Protein AF-B9EYK9-F1 (afdb_monomer)

InterPro domains:
  IPR001394 Peptidase C19, ubiquitin carboxyl-terminal hydrolase [PF00443] (5-46)
  IPR001394 Peptidase C19, ubiquitin carboxyl-terminal hydrolase [PF00443] (61-94)
  IPR028889 Ubiquitin specific protease UPS, catalytic domain [PS50235] (1-97)
  IPR038765 Papain-like cysteine peptidase superfamily [SSF54001] (1-96)
  IPR050185 Ubiquitin carboxyl-terminal hydrolase [PTHR21646] (1-46)

Nearest PDB structures (foldseek):
  2y6e-assembly1_A  TM=8.101E-01  e=1.607E-07  Homo sapiens
  2y6e-assembly1_B  TM=8.034E-01  e=3.439E-07  Homo sapiens
  2y6e-assembly1_E  TM=7.893E-01  e=4.016E-06  Homo sapiens
  6crn-assembly1_C  TM=7.436E-01  e=3.936E-05  Homo sapiens
  8xpn-assembly1_A  TM=7.485E-01  e=3.856E-04  Homo sapiens

Radius of gyration: 19.3 Å; Cα contacts (8 Å, |Δi|>4): 136; chains: 1; bounding box: 42×35×52 Å

Organism: Oryza sativa subsp. japonica (NCBI:txid39947)

Mean predicted aligned error: 11.88 Å

Secondary structure (DSSP, 8-state):
-EEETTTTEEE--------SS--SEEEEE---EEEETTEEEEP----TT-----SS-EEEEETTEEEEEEEETTEEEEE-GGGT--TT--EEEEE--

Sequence (97 aa):
MWYCPCCKKHQQAMKKLDLWRLPEVLVIHLKRFSYTQFTRNKLETIFFNVLITSKAGWFLQHEEGKGWYKFDDECVRPITEDSIKTPAAYVLFYTRE

pLDDT: mean 70.8, std 16.06, range [39.19, 95.62]

Structure (mmCIF, N/CA/C/O backbone):
data_AF-B9EYK9-F1
#
_entry.id   AF-B9EYK9-F1
#
loop_
_atom_site.group_PDB
_atom_site.id
_atom_site.type_symbol
_atom_site.label_atom_id
_atom_site.label_alt_id
_atom_site.label_comp_id
_atom_site.label_asym_id
_atom_site.label_entity_id
_atom_site.label_seq_id
_atom_site.pdbx_PDB_ins_code
_atom_site.Cartn_x
_atom_site.Cartn_y
_atom_site.Cartn_z
_atom_site.occupancy
_atom_site.B_iso_or_equiv
_atom_site.auth_seq_id
_atom_site.auth_comp_id
_atom_site.auth_asym_id
_atom_site.auth_atom_id
_atom_site.pdbx_PDB_model_num
ATOM 1 N N . MET A 1 1 ? 18.364 -6.180 -19.440 1.00 75.12 1 MET A N 1
ATOM 2 C CA . MET A 1 1 ? 19.003 -5.079 -20.196 1.00 75.12 1 MET A CA 1
ATOM 3 C C . MET A 1 1 ? 17.925 -4.354 -20.981 1.00 75.12 1 MET A C 1
ATOM 5 O O . MET A 1 1 ? 17.036 -5.025 -21.485 1.00 75.12 1 MET A O 1
ATOM 9 N N . TRP A 1 2 ? 17.971 -3.025 -21.049 1.00 91.06 2 TRP A N 1
ATOM 10 C CA . TRP A 1 2 ? 17.035 -2.221 -21.842 1.00 91.06 2 TRP A CA 1
ATOM 11 C C . TRP A 1 2 ? 17.620 -1.979 -23.235 1.00 91.06 2 TRP A C 1
ATOM 13 O O . TRP A 1 2 ? 18.834 -1.823 -23.374 1.00 91.06 2 TRP A O 1
ATOM 23 N N . TYR A 1 3 ? 16.783 -1.980 -24.270 1.00 94.06 3 TYR A N 1
ATOM 24 C CA . TYR A 1 3 ? 17.235 -1.726 -25.634 1.00 94.06 3 TYR A CA 1
ATOM 25 C C . TYR A 1 3 ? 17.212 -0.226 -25.922 1.00 94.06 3 TYR A C 1
ATOM 27 O O . TYR A 1 3 ? 16.147 0.389 -25.955 1.00 94.06 3 TYR A O 1
ATOM 35 N N . CYS A 1 4 ? 18.393 0.362 -26.126 1.00 94.00 4 CYS A N 1
ATOM 36 C CA . CYS A 1 4 ? 18.504 1.794 -26.365 1.00 94.00 4 CYS A CA 1
ATOM 37 C C . CYS A 1 4 ? 18.148 2.134 -27.822 1.00 94.00 4 CYS A C 1
ATOM 39 O O . CYS A 1 4 ? 18.854 1.681 -28.731 1.00 94.00 4 CYS A O 1
ATOM 41 N N . PRO A 1 5 ? 17.120 2.970 -28.080 1.00 94.50 5 PRO A N 1
ATOM 42 C CA . PRO A 1 5 ? 16.712 3.322 -29.436 1.00 94.50 5 PRO A CA 1
ATOM 43 C C . PRO A 1 5 ? 17.766 4.161 -30.170 1.00 94.50 5 PRO A C 1
ATOM 45 O O . PRO A 1 5 ? 17.807 4.103 -31.400 1.00 94.50 5 PRO A O 1
ATOM 48 N N . CYS A 1 6 ? 18.635 4.878 -29.445 1.00 94.94 6 CYS A N 1
ATOM 49 C CA . CYS A 1 6 ? 19.735 5.663 -30.014 1.00 94.94 6 CYS A CA 1
ATOM 50 C C . CYS A 1 6 ? 20.955 4.791 -30.343 1.00 94.94 6 CYS A C 1
ATOM 52 O O . CYS A 1 6 ? 21.504 4.883 -31.433 1.00 94.94 6 CYS A O 1
ATOM 54 N N . CYS A 1 7 ? 21.369 3.910 -29.425 1.00 93.56 7 CYS A N 1
ATOM 55 C CA . CYS A 1 7 ? 22.588 3.108 -29.593 1.00 93.56 7 CYS A CA 1
ATOM 56 C C . CYS A 1 7 ? 22.371 1.790 -30.356 1.00 93.56 7 CYS A C 1
ATOM 58 O O . CYS A 1 7 ? 23.347 1.105 -30.650 1.00 93.56 7 CYS A O 1
ATOM 60 N N . LYS A 1 8 ? 21.112 1.397 -30.603 1.00 94.75 8 LYS A N 1
ATOM 61 C CA . LYS A 1 8 ? 20.707 0.135 -31.254 1.00 94.75 8 LYS A CA 1
ATOM 62 C C . LYS A 1 8 ? 21.280 -1.132 -30.602 1.00 94.75 8 LYS A C 1
ATOM 64 O O . LYS A 1 8 ? 21.468 -2.155 -31.257 1.00 94.75 8 LYS A O 1
ATOM 69 N N . LYS A 1 9 ? 21.530 -1.082 -29.292 1.00 94.81 9 LYS A N 1
ATOM 70 C CA . LYS A 1 9 ? 22.091 -2.190 -28.508 1.00 94.81 9 LYS A CA 1
ATOM 71 C C . LYS A 1 9 ? 21.504 -2.245 -27.102 1.00 94.81 9 LYS A C 1
ATOM 73 O O . LYS A 1 9 ? 21.003 -1.248 -26.578 1.00 94.81 9 LYS A O 1
ATOM 78 N N . HIS A 1 10 ? 21.598 -3.420 -26.488 1.00 95.62 10 HIS A N 1
ATOM 79 C CA . HIS A 1 10 ? 21.221 -3.636 -25.096 1.00 95.62 10 HIS A CA 1
ATOM 80 C C . HIS A 1 10 ? 22.194 -2.917 -24.163 1.00 95.62 10 HIS A C 1
ATOM 82 O O . HIS A 1 10 ? 23.406 -3.069 -24.295 1.00 95.62 10 HIS A O 1
ATOM 88 N N . GLN A 1 11 ? 21.662 -2.119 -23.243 1.00 93.62 11 GLN A N 1
ATOM 89 C CA . GLN A 1 11 ? 22.419 -1.341 -22.267 1.00 93.62 11 GLN A CA 1
ATOM 90 C C . GLN A 1 11 ? 21.799 -1.492 -20.870 1.00 93.62 11 GLN A C 1
ATOM 92 O O . GLN A 1 11 ? 20.647 -1.919 -20.708 1.00 93.62 11 GLN A O 1
ATOM 97 N N . GLN A 1 12 ? 22.577 -1.163 -19.842 1.00 92.31 12 GLN A N 1
ATOM 98 C CA . GLN A 1 12 ? 22.034 -0.943 -18.505 1.00 92.31 12 GLN A CA 1
ATOM 99 C C . GLN A 1 12 ? 21.281 0.390 -18.492 1.00 92.31 12 GLN A C 1
ATOM 101 O O . GLN A 1 12 ? 21.719 1.363 -19.098 1.00 92.31 12 GLN A O 1
ATOM 106 N N . ALA A 1 13 ? 20.131 0.418 -17.828 1.00 90.69 13 ALA A N 1
ATOM 107 C CA . ALA A 1 13 ? 19.306 1.609 -17.707 1.00 90.69 13 ALA A CA 1
ATOM 108 C C . ALA A 1 13 ? 18.826 1.748 -16.266 1.00 90.69 13 ALA A C 1
ATOM 110 O O . ALA A 1 13 ? 18.567 0.749 -15.588 1.00 90.69 13 ALA A O 1
ATOM 111 N N . MET A 1 14 ? 18.682 2.992 -15.821 1.00 89.44 14 MET A N 1
ATOM 112 C CA . MET A 1 14 ? 18.006 3.306 -14.572 1.00 89.44 14 MET A CA 1
ATOM 113 C C . MET A 1 14 ? 16.497 3.314 -14.823 1.00 89.44 14 MET A C 1
ATOM 115 O O . MET A 1 14 ? 16.022 3.967 -15.751 1.00 89.44 14 MET A O 1
ATOM 119 N N . LYS A 1 15 ? 15.736 2.585 -14.003 1.00 87.88 15 LYS A N 1
ATOM 120 C CA . LYS A 1 15 ? 14.272 2.621 -14.026 1.00 87.88 15 LYS A CA 1
ATOM 121 C C . LYS A 1 15 ? 13.791 3.448 -12.842 1.00 87.88 15 LYS A C 1
ATOM 123 O O . LYS A 1 15 ? 13.982 3.041 -11.701 1.00 87.88 15 LYS A O 1
ATOM 128 N N . LYS A 1 16 ? 13.150 4.577 -13.124 1.00 89.62 16 LYS A N 1
ATOM 129 C CA . LYS A 1 16 ? 12.433 5.382 -12.135 1.00 89.62 16 LYS A CA 1
ATOM 130 C C . LYS A 1 16 ? 10.938 5.110 -12.277 1.00 89.62 16 LYS A C 1
ATOM 132 O O . LYS A 1 16 ? 10.445 4.973 -13.395 1.00 89.62 16 LYS A O 1
ATOM 137 N N . LEU A 1 17 ? 10.242 4.978 -11.157 1.00 88.44 17 LEU A N 1
ATOM 138 C CA . LEU A 1 17 ? 8.788 4.899 -11.115 1.00 88.44 17 LEU A CA 1
ATOM 139 C C . LEU A 1 17 ? 8.307 6.042 -10.233 1.00 88.44 17 LEU A C 1
ATOM 141 O O . LEU A 1 17 ? 8.718 6.133 -9.081 1.00 88.44 17 LEU A O 1
ATOM 145 N N . ASP A 1 18 ? 7.468 6.899 -10.798 1.00 88.06 18 ASP A N 1
ATOM 146 C CA . ASP A 1 18 ? 6.891 8.059 -10.131 1.00 88.06 18 ASP A CA 1
ATOM 147 C C . ASP A 1 18 ? 5.363 7.928 -10.127 1.00 88.06 18 ASP A C 1
ATOM 149 O O . ASP A 1 18 ? 4.773 7.332 -11.033 1.00 88.06 18 ASP A O 1
ATOM 153 N N . LEU A 1 19 ? 4.715 8.497 -9.111 1.00 87.12 19 LEU A N 1
ATOM 154 C CA . LEU A 1 19 ? 3.260 8.615 -9.057 1.00 87.12 19 LEU A CA 1
ATOM 155 C C . LEU A 1 19 ? 2.851 9.954 -9.675 1.00 87.12 19 LEU A C 1
ATOM 157 O O . LEU A 1 19 ? 3.200 11.007 -9.153 1.00 87.12 19 LEU A O 1
ATOM 161 N N . TRP A 1 20 ? 2.104 9.920 -10.780 1.00 87.75 20 TRP A N 1
ATOM 162 C CA . TRP A 1 20 ? 1.617 11.141 -11.437 1.00 87.75 20 TRP A CA 1
ATOM 163 C C . TRP A 1 20 ? 0.403 11.751 -10.723 1.00 87.75 20 TRP A C 1
ATOM 165 O O . TRP A 1 20 ? 0.262 12.966 -10.635 1.00 87.75 20 TRP A O 1
ATOM 175 N N . ARG A 1 21 ? -0.491 10.896 -10.218 1.00 88.12 21 ARG A N 1
ATOM 176 C CA . ARG A 1 21 ? -1.667 11.255 -9.415 1.00 88.12 21 ARG A CA 1
ATOM 177 C C . ARG A 1 21 ? -1.915 10.153 -8.395 1.00 88.12 21 ARG A C 1
ATOM 179 O O . ARG A 1 21 ? -1.715 8.981 -8.716 1.00 88.12 21 ARG A O 1
ATOM 186 N N . LEU A 1 22 ? -2.361 10.527 -7.200 1.00 86.50 22 LEU A N 1
ATOM 187 C CA . LEU A 1 22 ? -2.721 9.569 -6.160 1.00 86.50 22 LEU A CA 1
ATOM 188 C C . LEU A 1 22 ? -4.192 9.147 -6.323 1.00 86.50 22 LEU A C 1
ATOM 190 O O . LEU A 1 22 ? -5.037 10.030 -6.493 1.00 86.50 22 LEU A O 1
ATOM 194 N N . PRO A 1 23 ? -4.512 7.841 -6.301 1.00 88.50 23 PRO A N 1
ATOM 195 C CA . PRO A 1 23 ? -5.900 7.391 -6.258 1.00 88.50 23 PRO A CA 1
ATOM 196 C C . PRO A 1 23 ? -6.563 7.791 -4.931 1.00 88.50 23 PRO A C 1
ATOM 198 O O . PRO A 1 23 ? -5.882 8.067 -3.946 1.00 88.50 23 PRO A O 1
ATOM 201 N N . GLU A 1 24 ? -7.896 7.803 -4.911 1.00 84.88 24 GLU A N 1
ATOM 202 C CA . GLU A 1 24 ? -8.689 8.049 -3.697 1.00 84.88 24 GLU A CA 1
ATOM 203 C C . GLU A 1 24 ? -8.438 6.982 -2.626 1.00 84.88 24 GLU A C 1
ATOM 205 O O . GLU A 1 24 ? -8.263 7.312 -1.457 1.00 84.88 24 GLU A O 1
ATOM 210 N N . VAL A 1 25 ? -8.310 5.723 -3.056 1.00 82.88 25 VAL A N 1
ATOM 211 C CA . VAL A 1 25 ? -7.846 4.605 -2.234 1.00 82.88 25 VAL A CA 1
ATOM 212 C C . VAL A 1 25 ? -6.522 4.097 -2.797 1.00 82.88 25 VAL A C 1
ATOM 214 O O . VAL A 1 25 ? -6.457 3.574 -3.912 1.00 82.88 25 VAL A O 1
ATOM 217 N N . LEU A 1 26 ? -5.447 4.251 -2.030 1.00 82.69 26 LEU A N 1
ATOM 218 C CA . LEU A 1 26 ? -4.113 3.763 -2.350 1.00 82.69 26 LEU A CA 1
ATOM 219 C C . LEU A 1 26 ? -3.849 2.441 -1.626 1.00 82.69 26 LEU A C 1
ATOM 221 O O . LEU A 1 26 ? -3.850 2.373 -0.398 1.00 82.69 26 LEU A O 1
ATOM 225 N N . VAL A 1 27 ? -3.540 1.404 -2.402 1.00 85.38 27 VAL A N 1
ATOM 226 C CA . VAL A 1 27 ? -3.135 0.092 -1.886 1.00 85.38 27 VAL A CA 1
ATOM 227 C C . VAL A 1 27 ? -1.628 -0.073 -2.067 1.00 85.38 27 VAL A C 1
ATOM 229 O O . VAL A 1 27 ? -1.130 -0.076 -3.194 1.00 85.38 27 VAL A O 1
ATOM 232 N N . ILE A 1 28 ? -0.891 -0.224 -0.967 1.00 83.06 28 ILE A N 1
ATOM 233 C CA . ILE A 1 28 ? 0.563 -0.423 -0.984 1.00 83.06 28 ILE A CA 1
ATOM 234 C C . ILE A 1 28 ? 0.878 -1.870 -0.622 1.00 83.06 28 ILE A C 1
ATOM 236 O O . ILE A 1 28 ? 0.654 -2.313 0.503 1.00 83.06 28 ILE A O 1
ATOM 240 N N . HIS A 1 29 ? 1.467 -2.600 -1.567 1.00 83.00 29 HIS A N 1
ATOM 241 C CA . HIS A 1 29 ? 1.976 -3.947 -1.335 1.00 83.00 29 HIS A CA 1
ATOM 242 C C . HIS A 1 29 ? 3.451 -3.914 -0.938 1.00 83.00 29 HIS A C 1
ATOM 244 O O . HIS A 1 29 ? 4.309 -3.434 -1.681 1.00 83.00 29 HIS A O 1
ATOM 250 N N . LEU A 1 30 ? 3.766 -4.457 0.235 1.00 77.81 30 LEU A N 1
ATOM 251 C CA . LEU A 1 30 ? 5.133 -4.542 0.723 1.00 77.81 30 LEU A CA 1
ATOM 252 C C . LEU A 1 30 ? 5.770 -5.841 0.226 1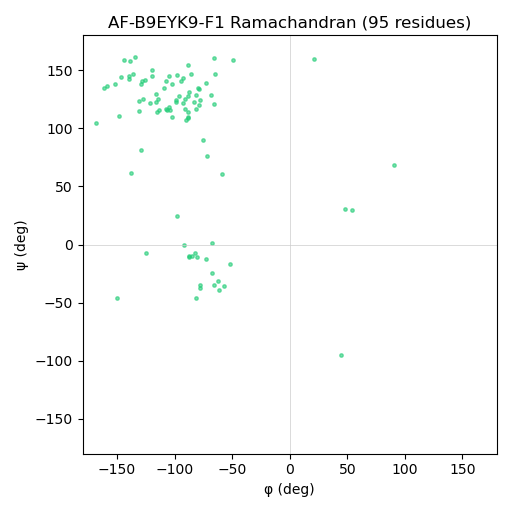.00 77.81 30 LEU A C 1
ATOM 254 O O . LEU A 1 3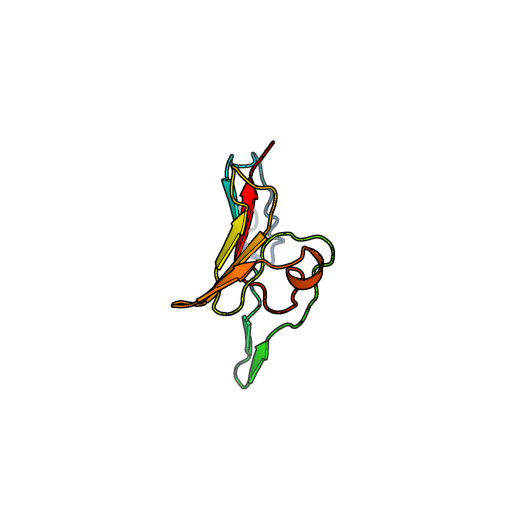0 ? 5.464 -6.936 0.705 1.00 77.81 30 LEU A O 1
ATOM 258 N N . LYS A 1 31 ? 6.719 -5.721 -0.709 1.00 75.19 31 LYS A N 1
ATOM 259 C CA . LYS A 1 31 ? 7.495 -6.851 -1.242 1.00 75.19 31 LYS A CA 1
ATOM 260 C C . LYS A 1 31 ? 8.500 -7.372 -0.205 1.00 75.19 31 LYS A C 1
ATOM 262 O O . LYS A 1 31 ? 9.696 -7.121 -0.281 1.00 75.19 31 LYS A O 1
ATOM 267 N N . ARG A 1 32 ? 7.991 -8.106 0.784 1.00 67.56 32 ARG A N 1
ATOM 268 C CA . ARG A 1 32 ? 8.743 -8.614 1.948 1.00 67.56 32 ARG A CA 1
ATOM 269 C C . ARG A 1 32 ? 9.338 -10.006 1.758 1.00 67.56 32 ARG A C 1
ATOM 271 O O . ARG A 1 32 ? 10.010 -10.513 2.653 1.00 67.56 32 ARG A O 1
ATOM 278 N N . PHE A 1 33 ? 9.107 -10.605 0.593 1.00 63.09 33 PHE A N 1
ATOM 279 C CA . PHE A 1 33 ? 9.665 -11.892 0.206 1.00 63.09 33 PHE A CA 1
ATOM 280 C C . PHE A 1 33 ? 10.626 -11.687 -0.960 1.00 63.09 33 PHE A C 1
ATOM 282 O O . PHE A 1 33 ? 10.221 -11.283 -2.053 1.00 63.09 33 PHE A O 1
ATOM 289 N N . SER A 1 34 ? 11.901 -11.972 -0.712 1.00 58.62 34 SER A N 1
ATOM 290 C CA . SER A 1 34 ? 12.900 -12.129 -1.761 1.00 58.62 34 SER A CA 1
ATOM 291 C C . SER A 1 34 ? 13.268 -13.601 -1.851 1.00 58.62 34 SER A C 1
ATOM 293 O O . SER A 1 34 ? 13.448 -14.270 -0.831 1.00 58.62 34 SER A O 1
ATOM 295 N N . TYR A 1 35 ? 13.329 -14.112 -3.075 1.00 50.72 35 TYR A N 1
ATOM 296 C CA . TYR A 1 35 ? 13.696 -15.492 -3.343 1.00 50.72 35 TYR A CA 1
ATOM 297 C C . TYR A 1 35 ? 15.147 -15.517 -3.818 1.00 50.72 35 TYR A C 1
ATOM 299 O O . TYR A 1 35 ? 15.448 -15.061 -4.920 1.00 50.72 35 TYR A O 1
ATOM 307 N N . THR A 1 36 ? 16.045 -16.030 -2.986 1.00 51.38 36 THR A N 1
ATOM 308 C CA . THR A 1 36 ? 17.390 -16.440 -3.403 1.00 51.38 36 THR A CA 1
ATOM 309 C C . THR A 1 36 ? 17.375 -17.949 -3.637 1.00 51.38 36 THR A C 1
ATOM 311 O O . THR A 1 36 ? 16.647 -18.656 -2.948 1.00 51.38 36 THR A O 1
ATOM 314 N N . GLN A 1 37 ? 18.148 -18.457 -4.607 1.00 56.38 37 GLN A N 1
ATOM 315 C CA . GLN A 1 37 ? 18.086 -19.855 -5.088 1.00 56.38 37 GLN A CA 1
ATOM 316 C C . GLN A 1 37 ? 18.182 -20.939 -3.990 1.00 56.38 37 GLN A C 1
ATOM 318 O O . GLN A 1 37 ? 17.789 -22.072 -4.240 1.00 56.38 37 GLN A O 1
ATOM 323 N N . PHE A 1 38 ? 18.643 -20.596 -2.783 1.00 58.66 38 PHE A N 1
ATOM 324 C CA . PHE A 1 38 ? 18.865 -21.529 -1.676 1.00 58.66 38 PHE A CA 1
ATOM 325 C C . PHE A 1 38 ? 18.136 -21.157 -0.370 1.00 58.66 38 PHE A C 1
ATOM 327 O O . PHE A 1 38 ? 18.126 -21.955 0.561 1.00 58.66 38 PHE A O 1
ATOM 334 N N . THR A 1 39 ? 17.505 -19.980 -0.277 1.00 50.00 39 THR A N 1
ATOM 335 C CA . THR A 1 39 ? 16.838 -19.508 0.953 1.00 50.00 39 THR A CA 1
ATOM 336 C C . THR A 1 39 ? 15.674 -18.560 0.649 1.00 50.00 39 THR A C 1
ATOM 338 O O . THR A 1 39 ? 15.774 -17.666 -0.195 1.00 50.00 39 THR A O 1
ATOM 341 N N . ARG A 1 40 ? 14.558 -18.726 1.374 1.00 51.00 40 ARG A N 1
ATOM 342 C CA . ARG A 1 40 ? 13.487 -17.721 1.476 1.00 51.00 40 ARG A CA 1
ATOM 343 C C . ARG A 1 40 ? 13.796 -16.818 2.666 1.00 51.00 40 ARG A C 1
ATOM 345 O O . ARG A 1 40 ? 13.610 -17.236 3.802 1.00 51.00 40 ARG A O 1
ATOM 352 N N . ASN A 1 41 ? 14.214 -15.583 2.409 1.00 55.41 41 ASN A N 1
ATOM 353 C CA . ASN A 1 41 ? 14.450 -14.610 3.473 1.00 55.41 41 ASN A CA 1
ATOM 354 C C . ASN A 1 41 ? 13.237 -13.681 3.597 1.00 55.41 41 ASN A C 1
ATOM 356 O O . ASN A 1 41 ? 12.808 -13.064 2.615 1.00 55.41 41 ASN A O 1
ATOM 360 N N . LYS A 1 42 ? 12.670 -13.601 4.805 1.00 53.38 42 LYS A N 1
ATOM 361 C CA . LYS A 1 42 ? 11.616 -12.646 5.156 1.00 53.38 42 LYS A CA 1
ATOM 362 C C . LYS A 1 42 ? 12.274 -11.382 5.703 1.00 53.38 42 LYS A C 1
ATOM 364 O O . LYS A 1 42 ? 13.063 -11.462 6.636 1.00 53.38 42 LYS A O 1
ATOM 369 N N . LEU A 1 43 ? 11.959 -10.229 5.121 1.00 58.69 43 LEU A N 1
ATOM 370 C CA . LEU A 1 43 ? 12.444 -8.944 5.628 1.00 58.69 43 LEU A CA 1
ATOM 371 C C . LEU A 1 43 ? 11.620 -8.533 6.862 1.00 58.69 43 LEU A C 1
ATOM 373 O O . LEU A 1 43 ? 10.396 -8.440 6.771 1.00 58.69 43 LEU A O 1
ATOM 377 N N . GLU A 1 44 ? 12.281 -8.274 7.996 1.00 58.19 44 GLU A N 1
ATOM 378 C CA . GLU A 1 44 ? 11.659 -7.839 9.265 1.00 58.19 44 GLU A CA 1
ATOM 379 C C . GLU A 1 44 ? 11.715 -6.312 9.484 1.00 58.19 44 GLU A C 1
ATOM 381 O O . GLU A 1 44 ? 11.673 -5.824 10.610 1.00 58.19 44 GLU A O 1
ATOM 386 N N . THR A 1 45 ? 11.817 -5.520 8.414 1.00 56.75 45 THR A N 1
ATOM 387 C CA . THR A 1 45 ? 11.911 -4.056 8.525 1.00 56.75 45 THR A CA 1
ATOM 388 C C . THR A 1 45 ? 10.618 -3.450 9.088 1.00 56.75 45 THR A C 1
ATOM 390 O O . THR A 1 45 ? 9.540 -3.585 8.501 1.00 56.75 45 THR A O 1
ATOM 393 N N . ILE A 1 46 ? 10.739 -2.754 10.222 1.00 52.09 46 ILE A N 1
ATOM 394 C CA . ILE A 1 46 ? 9.660 -2.004 10.876 1.00 52.09 46 ILE A CA 1
ATOM 395 C C . ILE A 1 46 ? 9.520 -0.645 10.177 1.00 52.09 46 ILE 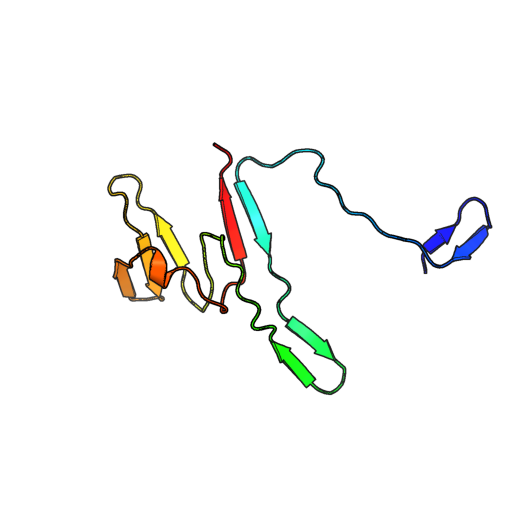A C 1
ATOM 397 O O . ILE A 1 46 ? 10.437 0.173 10.208 1.00 52.09 46 ILE A O 1
ATOM 401 N N . PHE A 1 47 ? 8.373 -0.388 9.547 1.00 52.34 47 PHE A N 1
ATOM 402 C CA . PHE A 1 47 ? 8.046 0.932 9.001 1.00 52.34 47 PHE A CA 1
ATOM 403 C C . PHE A 1 47 ? 7.356 1.752 10.097 1.00 52.34 47 PHE A C 1
ATOM 405 O O . PHE A 1 47 ? 6.240 1.436 10.499 1.00 52.34 47 PHE A O 1
ATOM 412 N N . PHE A 1 48 ? 8.045 2.770 10.619 1.00 44.59 48 PHE A N 1
ATOM 413 C CA . PHE A 1 48 ? 7.677 3.432 11.878 1.00 44.59 48 PHE A CA 1
ATOM 414 C C . PHE A 1 48 ? 6.436 4.341 11.833 1.00 44.59 48 PHE A C 1
ATOM 416 O O . PHE A 1 48 ? 5.911 4.668 12.892 1.00 44.59 48 PHE A O 1
ATOM 423 N N . ASN A 1 49 ? 5.893 4.692 10.665 1.00 39.62 49 ASN A N 1
ATOM 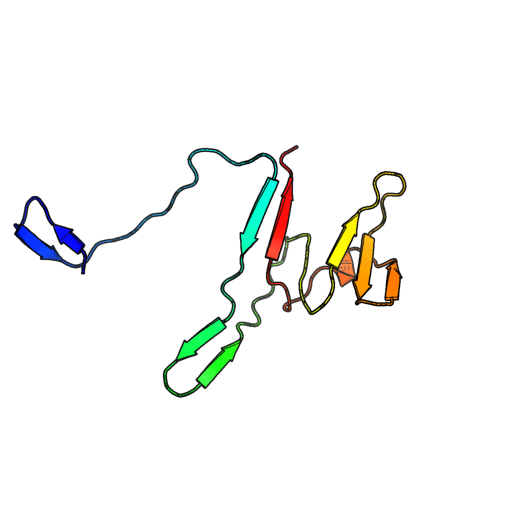424 C CA . ASN A 1 49 ? 4.705 5.556 10.564 1.00 39.62 49 ASN A CA 1
ATOM 425 C C . ASN A 1 49 ? 3.726 5.047 9.504 1.00 39.62 49 ASN A C 1
ATOM 427 O O . ASN A 1 49 ? 3.477 5.698 8.493 1.00 39.62 49 ASN A O 1
ATOM 431 N N . VAL A 1 50 ? 3.217 3.837 9.714 1.00 47.00 50 VAL A N 1
ATOM 432 C CA . VAL A 1 50 ? 2.280 3.188 8.800 1.00 47.00 50 VAL A CA 1
ATOM 433 C C . VAL A 1 50 ? 1.098 2.660 9.599 1.00 47.00 50 VAL A C 1
ATOM 435 O O . VAL A 1 50 ? 1.255 1.764 10.429 1.00 47.00 50 VAL A O 1
ATOM 438 N N . LEU A 1 51 ? -0.081 3.219 9.339 1.00 43.88 51 LEU A N 1
ATOM 439 C CA . LEU A 1 51 ? -1.336 2.598 9.723 1.00 43.88 51 LEU A CA 1
ATOM 440 C C . LEU A 1 51 ? -1.637 1.487 8.697 1.00 43.88 51 LEU A C 1
ATOM 442 O O . LEU A 1 51 ? -1.523 1.688 7.491 1.00 43.88 51 LEU A O 1
ATOM 446 N N . ILE A 1 52 ? -2.025 0.321 9.225 1.00 45.53 52 ILE A N 1
ATOM 447 C CA . ILE A 1 52 ? -2.589 -0.876 8.563 1.00 45.53 52 ILE A CA 1
ATOM 448 C C . ILE A 1 52 ? -1.629 -1.996 8.062 1.00 45.53 52 ILE A C 1
ATOM 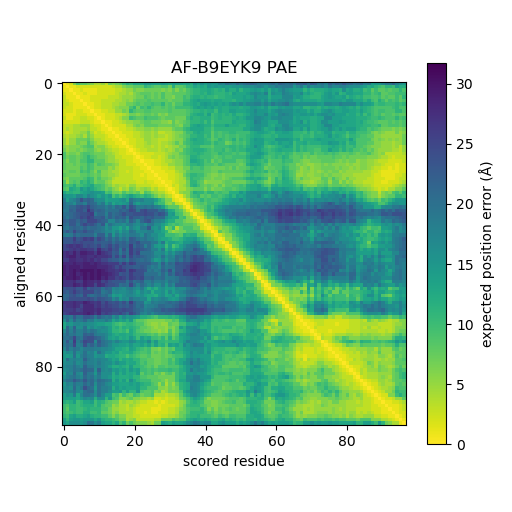450 O O . ILE A 1 52 ? -1.479 -2.227 6.877 1.00 45.53 52 ILE A O 1
ATOM 454 N N . THR A 1 53 ? -0.996 -2.699 9.015 1.00 45.31 53 THR A N 1
ATOM 455 C CA . THR A 1 53 ? -0.822 -4.169 9.263 1.00 45.31 53 THR A CA 1
ATOM 456 C C . THR A 1 53 ? -0.968 -5.299 8.201 1.00 45.31 53 THR A C 1
ATOM 458 O O . THR A 1 53 ? -1.578 -5.211 7.148 1.00 45.31 53 THR A O 1
ATOM 461 N N . SER A 1 54 ? -0.362 -6.444 8.553 1.00 41.91 54 SER A N 1
ATOM 462 C CA . SER A 1 54 ? -0.680 -7.818 8.143 1.00 41.91 54 SER A CA 1
ATOM 463 C C . SER A 1 54 ? -0.051 -8.812 9.124 1.00 41.91 54 SER A C 1
ATOM 465 O O . SER A 1 54 ? 1.120 -8.703 9.453 1.00 41.91 54 SER A O 1
ATOM 467 N N . LYS A 1 55 ? -0.808 -9.818 9.544 1.00 39.19 55 LYS A N 1
ATOM 468 C CA . LYS A 1 55 ? -0.421 -11.237 9.639 1.00 39.19 55 LYS A CA 1
ATOM 469 C C . LYS A 1 55 ? -1.745 -11.947 9.876 1.00 39.19 55 LYS A C 1
ATOM 471 O O . LYS A 1 55 ? -2.290 -11.805 10.963 1.00 39.19 55 LYS A O 1
ATOM 476 N N . ALA A 1 56 ? -2.277 -12.604 8.847 1.00 41.69 56 ALA A N 1
ATOM 477 C CA . ALA A 1 56 ? -3.523 -13.377 8.915 1.00 41.69 56 ALA A CA 1
ATOM 478 C C . ALA A 1 56 ? -4.713 -12.660 9.598 1.00 41.69 56 ALA A C 1
ATOM 480 O O . ALA A 1 56 ? -5.536 -13.307 10.221 1.00 41.69 56 ALA A O 1
ATOM 481 N N . GLY A 1 57 ? -4.801 -11.329 9.518 1.00 46.66 57 GLY A N 1
ATOM 482 C CA . GLY A 1 57 ? -5.909 -10.607 10.128 1.00 46.66 57 GLY A CA 1
ATOM 483 C C . GLY A 1 57 ? -6.112 -9.230 9.519 1.00 46.66 57 GLY A C 1
ATOM 484 O O . GLY A 1 57 ? -5.136 -8.526 9.239 1.00 46.66 57 GLY A O 1
ATOM 485 N N . TRP A 1 58 ? -7.376 -8.892 9.278 1.00 51.72 58 TRP A N 1
ATOM 486 C CA . TRP A 1 58 ? -7.827 -7.619 8.721 1.00 51.72 58 TRP A CA 1
ATOM 487 C C . TRP A 1 58 ? -7.995 -6.614 9.858 1.00 51.72 58 TRP A C 1
ATOM 489 O O . TRP A 1 58 ? -8.326 -6.996 10.977 1.00 51.72 58 TRP A O 1
ATOM 499 N N . PHE A 1 59 ? -7.732 -5.334 9.612 1.00 56.97 59 PHE A N 1
ATOM 500 C CA . PHE A 1 59 ? -7.896 -4.297 10.624 1.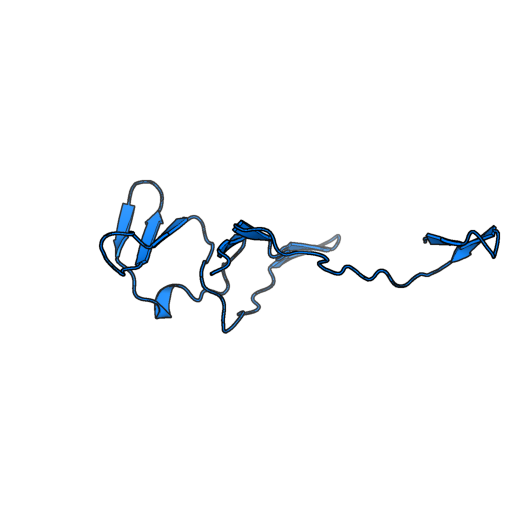00 56.97 59 PHE A CA 1
ATOM 501 C C . PHE A 1 59 ? -8.689 -3.151 10.022 1.00 56.97 59 PHE A C 1
ATOM 503 O O . PHE A 1 59 ? -8.301 -2.627 8.980 1.00 56.97 59 PHE A O 1
ATOM 510 N N . LEU A 1 60 ? -9.809 -2.803 10.650 1.00 60.53 60 LEU A N 1
ATOM 511 C CA . LEU A 1 60 ? -10.740 -1.785 10.168 1.00 60.53 60 LEU A CA 1
ATOM 512 C C . LEU A 1 60 ? -11.011 -0.786 11.292 1.00 60.53 60 LEU A C 1
ATOM 514 O O . LEU A 1 60 ? -11.125 -1.165 12.462 1.00 60.53 60 LEU A O 1
ATOM 518 N N . GLN A 1 61 ? -11.101 0.486 10.916 1.00 56.62 61 GLN A N 1
ATOM 519 C CA . GLN A 1 61 ? -11.633 1.542 11.764 1.00 56.62 61 GLN A CA 1
ATOM 520 C C . GLN A 1 61 ? -13.147 1.598 11.543 1.00 56.62 61 GLN A C 1
ATOM 522 O O . GLN A 1 61 ? -13.599 1.653 10.401 1.00 56.62 61 GLN A O 1
ATOM 527 N N . HIS A 1 62 ? -13.930 1.543 12.620 1.00 54.12 62 HIS A N 1
ATOM 528 C CA . HIS A 1 62 ? -15.386 1.666 12.533 1.00 54.12 62 HIS A CA 1
ATOM 529 C C . HIS A 1 62 ? -15.782 3.147 12.405 1.00 54.12 62 HIS A C 1
ATOM 531 O O . HIS A 1 62 ? -15.266 3.981 13.150 1.00 54.12 62 HIS A O 1
ATOM 537 N N . GLU A 1 63 ? -16.701 3.487 11.495 1.00 54.38 63 GLU A N 1
ATOM 538 C CA . GLU A 1 63 ? -17.106 4.885 11.248 1.00 54.38 63 GLU A CA 1
ATOM 539 C C . GLU A 1 63 ? -17.831 5.515 12.450 1.00 54.38 63 GLU A C 1
ATOM 541 O O . GLU A 1 63 ? -17.610 6.682 12.762 1.00 54.38 63 GLU A O 1
ATOM 546 N N . GLU A 1 64 ? -18.629 4.743 13.196 1.00 57.56 64 GLU A N 1
ATOM 547 C CA . GLU A 1 64 ? -19.392 5.279 14.340 1.00 57.56 64 GLU A CA 1
ATOM 548 C C . GLU A 1 64 ? -18.601 5.325 15.658 1.00 57.56 64 GLU A C 1
ATOM 550 O O . GLU A 1 64 ? -19.036 5.928 16.636 1.00 57.56 64 GLU A O 1
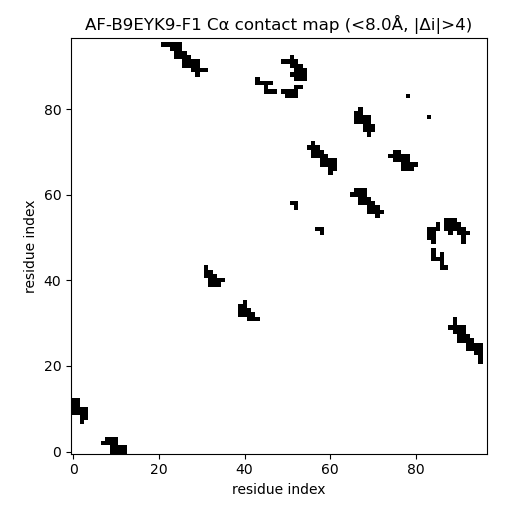ATOM 555 N N . GLY A 1 65 ? -17.419 4.708 15.711 1.00 54.28 65 GLY A N 1
ATOM 556 C CA . GLY A 1 65 ? -16.618 4.636 16.927 1.00 54.28 65 GLY A CA 1
ATOM 557 C C . GLY A 1 65 ? -15.152 4.625 16.559 1.00 54.28 65 GLY A C 1
ATOM 558 O O . GLY A 1 65 ? -14.687 3.639 16.006 1.00 54.28 65 GLY A O 1
ATOM 559 N N . LYS A 1 66 ? -14.442 5.717 16.869 1.00 62.16 66 LYS A N 1
ATOM 560 C CA . LYS A 1 66 ? -13.011 5.971 16.602 1.00 62.16 66 LYS A CA 1
ATOM 561 C C . LYS A 1 66 ? -12.075 4.930 17.252 1.00 62.16 66 LYS A C 1
ATOM 563 O O . LYS A 1 66 ? -11.259 5.266 18.103 1.00 62.16 66 LYS A O 1
ATOM 568 N N . GLY A 1 67 ? -12.211 3.662 16.891 1.00 67.19 67 GLY A N 1
ATOM 569 C CA . GLY A 1 67 ? -11.537 2.526 17.496 1.00 67.19 67 GLY A CA 1
ATOM 570 C C . GLY A 1 67 ? -11.091 1.536 16.431 1.00 67.19 67 GLY A C 1
ATOM 571 O O . GLY A 1 67 ? -11.749 1.357 15.404 1.00 67.19 67 GLY A O 1
ATOM 572 N N . TRP A 1 68 ? -9.947 0.912 16.685 1.00 78.50 68 TRP A N 1
ATOM 573 C CA . TRP A 1 68 ? -9.353 -0.086 15.810 1.00 78.50 68 TRP A CA 1
ATOM 574 C C . TRP A 1 68 ? -9.765 -1.485 16.246 1.00 78.50 68 TRP A C 1
ATOM 576 O O . TRP A 1 68 ? -9.785 -1.789 17.440 1.00 78.50 68 TRP A O 1
ATOM 586 N N . TYR A 1 69 ? -10.027 -2.356 15.276 1.00 77.38 69 TYR A N 1
ATOM 587 C CA . TYR A 1 69 ? -10.370 -3.752 15.525 1.00 77.38 69 TYR A CA 1
ATOM 588 C C . TYR A 1 69 ? -9.439 -4.677 14.751 1.00 77.38 69 TYR A C 1
ATOM 590 O O . TYR A 1 69 ? -9.087 -4.393 13.609 1.00 77.38 69 TYR A O 1
ATOM 598 N N . LYS A 1 70 ? -9.050 -5.795 15.368 1.00 77.50 70 LYS A N 1
ATOM 599 C CA . LYS A 1 70 ? -8.401 -6.927 14.701 1.00 77.50 70 LYS A CA 1
ATOM 600 C C . LYS A 1 70 ? -9.467 -7.961 14.354 1.00 77.50 70 LYS A C 1
ATOM 602 O O . LYS A 1 70 ? -10.173 -8.411 15.252 1.00 77.50 70 LYS A O 1
ATOM 607 N N . PHE A 1 71 ? -9.505 -8.371 13.095 1.00 74.81 71 PHE A N 1
ATOM 608 C CA . PHE A 1 71 ? -10.326 -9.455 12.567 1.00 74.81 71 PHE A CA 1
ATOM 609 C C . PHE A 1 71 ? -9.416 -10.648 12.274 1.00 74.81 71 PHE A C 1
ATOM 611 O O . PHE A 1 71 ? -8.513 -10.535 11.449 1.00 74.81 71 PHE A O 1
ATOM 618 N N . ASP A 1 72 ? -9.618 -11.756 12.973 1.00 77.94 72 ASP A N 1
ATOM 619 C CA . ASP A 1 72 ? -8.833 -12.992 12.895 1.00 77.94 72 ASP A CA 1
ATOM 620 C C . ASP A 1 72 ? -9.820 -14.151 12.703 1.00 77.94 72 ASP A C 1
ATOM 622 O O . ASP A 1 72 ? -10.269 -14.751 13.678 1.00 77.94 72 ASP A O 1
ATOM 626 N N . ASP A 1 73 ? -10.254 -14.342 11.453 1.00 81.69 73 ASP A N 1
ATOM 627 C CA . ASP A 1 73 ? -11.329 -15.244 11.016 1.00 81.69 73 ASP A CA 1
ATOM 628 C C . ASP A 1 73 ? -12.589 -15.177 11.903 1.00 81.69 73 ASP A C 1
ATOM 630 O O . ASP A 1 73 ? -13.434 -14.302 11.718 1.00 81.69 73 ASP A O 1
ATOM 634 N N . GLU A 1 74 ? -12.713 -16.064 12.888 1.00 78.94 74 GLU A N 1
ATOM 635 C CA . GLU A 1 74 ? -13.873 -16.159 13.786 1.00 78.94 74 GLU A CA 1
ATOM 636 C C . GLU A 1 74 ? -13.858 -15.126 14.930 1.00 78.94 74 GLU A C 1
ATOM 638 O O . GLU A 1 74 ? -14.852 -14.959 15.636 1.00 78.94 74 GLU A O 1
ATOM 643 N N . CYS A 1 75 ? -12.743 -14.421 15.139 1.00 72.56 75 CYS A N 1
ATOM 644 C CA . CYS A 1 75 ? -12.544 -13.528 16.279 1.00 72.56 75 CYS A CA 1
ATOM 645 C C . CYS A 1 75 ? -12.381 -12.063 15.847 1.00 72.56 75 CYS A C 1
ATOM 647 O O . CYS A 1 75 ? -11.430 -11.708 15.150 1.00 72.56 75 CYS A O 1
ATOM 649 N N . VAL A 1 76 ? -13.243 -11.178 16.358 1.00 81.38 76 VAL A N 1
ATOM 650 C CA . VAL A 1 76 ? -13.108 -9.717 16.221 1.00 81.38 76 VAL A CA 1
ATOM 651 C C . VAL A 1 76 ? -12.857 -9.109 17.593 1.00 81.38 76 VAL A C 1
ATOM 653 O O . VAL A 1 76 ? -13.620 -9.347 18.528 1.00 81.38 76 VAL A O 1
ATOM 656 N N . ARG A 1 77 ? -11.779 -8.332 17.741 1.00 80.38 77 ARG A N 1
ATOM 657 C CA . ARG A 1 77 ? -11.418 -7.722 19.031 1.00 80.38 77 ARG A CA 1
ATOM 658 C C . ARG A 1 77 ? -10.918 -6.287 18.894 1.00 80.38 77 ARG A C 1
ATOM 660 O O . ARG A 1 77 ? -10.180 -6.012 17.946 1.00 80.38 77 ARG A O 1
ATOM 667 N N . PRO A 1 78 ? -11.265 -5.390 19.833 1.00 80.69 78 PRO A N 1
ATOM 668 C CA . PRO A 1 78 ? -10.716 -4.043 19.855 1.00 80.69 78 PRO A CA 1
ATOM 669 C C . PRO A 1 78 ? -9.211 -4.096 20.129 1.00 80.69 78 PRO A C 1
ATOM 671 O O . PRO A 1 78 ? -8.723 -4.967 20.857 1.00 80.69 78 PRO A O 1
ATOM 674 N N . ILE A 1 79 ? -8.471 -3.164 19.541 1.00 79.12 79 ILE A N 1
ATOM 675 C CA . ILE A 1 79 ? -7.028 -3.029 19.718 1.00 79.12 79 ILE A CA 1
ATOM 676 C C . ILE A 1 79 ? -6.625 -1.560 19.848 1.00 79.12 79 ILE A C 1
ATOM 678 O O . ILE A 1 79 ? -7.325 -0.658 19.389 1.00 79.12 79 ILE A O 1
ATOM 682 N N . THR A 1 80 ? -5.463 -1.325 20.449 1.00 75.56 80 THR A N 1
ATOM 683 C CA . THR A 1 80 ? -4.861 0.008 20.546 1.00 75.56 80 THR A CA 1
ATOM 684 C C . THR A 1 80 ? -3.987 0.303 19.332 1.00 75.56 80 THR A C 1
ATOM 686 O O . THR A 1 80 ? -3.442 -0.617 18.716 1.00 75.56 80 THR A O 1
ATOM 689 N N . GLU A 1 81 ? -3.803 1.586 19.019 1.00 69.25 81 GLU A N 1
ATOM 690 C CA . GLU A 1 81 ? -2.990 2.043 17.885 1.00 69.25 81 GLU A CA 1
ATOM 691 C C . GLU A 1 81 ? -1.538 1.533 17.945 1.00 69.25 81 GLU A C 1
ATOM 693 O O . GLU A 1 81 ? -0.974 1.121 16.929 1.00 69.25 81 GLU A O 1
ATOM 698 N N . ASP A 1 82 ? -0.965 1.437 19.148 1.00 67.88 82 ASP A N 1
ATOM 699 C CA . ASP A 1 82 ? 0.391 0.918 19.365 1.00 67.88 82 ASP A CA 1
ATOM 700 C C . ASP A 1 82 ? 0.549 -0.544 18.930 1.00 67.88 82 ASP A C 1
ATOM 702 O O . ASP A 1 82 ? 1.606 -0.952 18.449 1.00 67.88 82 ASP A O 1
ATOM 706 N N . SER A 1 83 ? -0.517 -1.341 19.041 1.00 68.00 83 SER A N 1
ATOM 707 C CA . SER A 1 83 ? -0.499 -2.761 18.669 1.00 68.00 83 SER A CA 1
ATOM 708 C C . SER A 1 83 ? -0.689 -3.014 17.165 1.00 68.00 83 SER A C 1
ATOM 710 O O . SER A 1 83 ? -0.522 -4.144 16.700 1.00 68.00 83 SER A O 1
ATOM 712 N N . ILE A 1 84 ? -0.998 -1.970 16.387 1.00 67.19 84 ILE A N 1
ATOM 713 C CA . ILE A 1 84 ? -1.183 -2.040 14.926 1.00 67.19 84 ILE A CA 1
ATOM 714 C C . ILE A 1 84 ? 0.165 -2.101 14.209 1.00 67.19 84 ILE A C 1
ATOM 716 O O . ILE A 1 84 ? 0.308 -2.764 13.173 1.00 67.19 84 ILE A O 1
ATOM 720 N N . LYS A 1 85 ? 1.171 -1.413 14.759 1.00 66.62 85 LYS A N 1
ATOM 721 C CA . LYS A 1 85 ? 2.504 -1.285 14.167 1.00 66.62 85 LYS A CA 1
ATOM 722 C C . LYS A 1 85 ? 3.280 -2.580 14.364 1.00 66.62 85 LYS A C 1
ATOM 724 O O . LYS A 1 85 ? 3.985 -2.767 15.349 1.00 66.62 85 LYS A O 1
ATOM 729 N N . THR A 1 86 ? 3.161 -3.491 13.402 1.00 66.44 86 THR A N 1
ATOM 730 C CA . THR A 1 86 ? 3.877 -4.768 13.442 1.00 66.44 86 THR A CA 1
ATOM 731 C C . THR A 1 86 ? 4.819 -4.933 12.246 1.00 66.44 86 THR A C 1
ATOM 733 O O . THR A 1 86 ? 4.480 -4.563 11.114 1.00 66.44 86 THR A O 1
ATOM 736 N N . PRO A 1 87 ? 5.985 -5.582 12.436 1.00 64.31 87 PRO A N 1
ATOM 737 C CA . PRO A 1 87 ? 6.871 -5.966 11.337 1.00 64.31 87 PRO A CA 1
ATOM 738 C C . PRO A 1 87 ? 6.246 -7.037 10.449 1.00 64.31 87 PRO A C 1
ATOM 740 O O . PRO A 1 87 ? 6.878 -7.482 9.498 1.00 64.31 87 PRO A O 1
ATOM 743 N N . ALA A 1 88 ? 5.021 -7.482 10.720 1.00 64.75 88 ALA A N 1
ATOM 744 C CA . ALA A 1 88 ? 4.395 -8.524 9.944 1.00 64.75 88 ALA A CA 1
ATOM 745 C C . ALA A 1 88 ? 3.639 -7.992 8.717 1.00 64.75 88 ALA A C 1
ATOM 747 O O . ALA A 1 88 ? 3.312 -8.822 7.876 1.00 64.75 88 ALA A O 1
ATOM 748 N N . ALA A 1 89 ? 3.423 -6.672 8.570 1.00 67.44 89 ALA A N 1
ATOM 749 C CA . ALA A 1 89 ? 2.588 -6.086 7.511 1.00 67.44 89 ALA A CA 1
ATOM 750 C C . ALA A 1 89 ? 2.827 -6.525 6.056 1.00 67.44 89 ALA A C 1
ATOM 752 O O . ALA A 1 89 ? 3.865 -7.079 5.736 1.00 67.44 89 ALA A O 1
ATOM 753 N N . TYR A 1 90 ? 1.852 -6.367 5.160 1.00 73.25 90 TYR A N 1
ATOM 754 C CA . TYR A 1 90 ? 1.948 -6.926 3.798 1.00 73.25 90 TYR A CA 1
ATOM 755 C C . TYR A 1 90 ? 1.181 -6.098 2.784 1.00 73.25 90 TYR A C 1
ATOM 757 O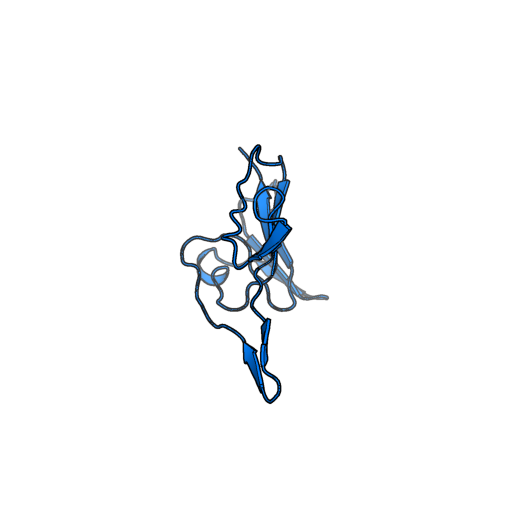 O . TYR A 1 90 ? 1.741 -5.766 1.742 1.00 73.25 90 TYR A O 1
ATOM 765 N N . VAL A 1 91 ? -0.053 -5.715 3.106 1.00 77.88 91 VAL A N 1
ATOM 766 C CA . VAL A 1 91 ? -0.858 -4.804 2.294 1.00 77.88 91 VAL A CA 1
ATOM 767 C C . VAL A 1 91 ? -1.343 -3.684 3.195 1.00 77.88 91 VAL A C 1
ATOM 769 O O . VAL A 1 91 ? -1.943 -3.961 4.225 1.00 77.88 91 VAL A O 1
ATOM 772 N N . LEU A 1 92 ? -1.058 -2.448 2.799 1.00 79.88 92 LEU A N 1
ATOM 773 C CA . LEU A 1 92 ? -1.500 -1.239 3.484 1.00 79.88 92 LEU A CA 1
ATOM 774 C C . LEU A 1 92 ? -2.585 -0.568 2.641 1.00 79.88 92 LEU A C 1
ATOM 776 O O . LEU A 1 92 ? -2.448 -0.499 1.416 1.00 79.88 92 LEU A O 1
ATOM 780 N N . PHE A 1 93 ? -3.613 -0.037 3.294 1.00 80.44 93 PHE A N 1
ATOM 781 C CA . PHE A 1 93 ? -4.691 0.717 2.658 1.00 80.44 93 PHE A CA 1
ATOM 782 C C . PHE A 1 93 ? -4.657 2.156 3.169 1.00 80.44 93 PHE A C 1
ATOM 784 O O . PHE A 1 93 ? -4.613 2.380 4.374 1.00 80.44 93 PHE A O 1
ATO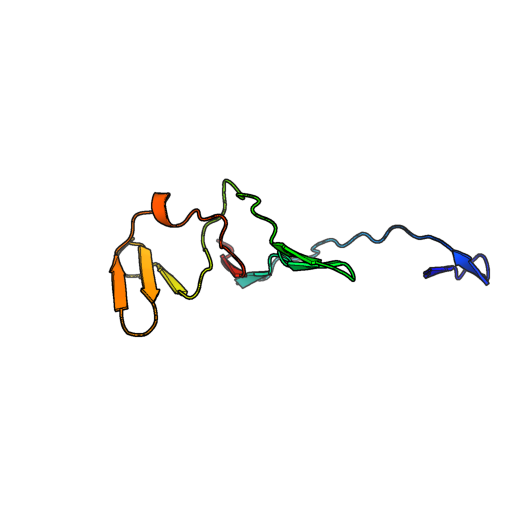M 791 N N . TYR A 1 94 ? -4.670 3.118 2.252 1.00 76.62 94 TYR A N 1
ATOM 792 C CA . TYR A 1 94 ? -4.693 4.545 2.558 1.00 76.62 94 TYR A CA 1
ATOM 793 C C . TYR A 1 94 ? -5.811 5.220 1.781 1.00 76.62 94 TYR A C 1
ATOM 795 O O . TYR A 1 94 ? -5.986 4.951 0.594 1.00 76.62 94 TYR A O 1
ATOM 803 N N . THR A 1 95 ? -6.523 6.128 2.431 1.00 76.25 95 THR A N 1
ATOM 804 C CA . THR A 1 95 ? -7.476 7.030 1.787 1.00 76.25 95 THR A CA 1
ATOM 805 C C . THR A 1 95 ? -6.867 8.420 1.700 1.00 76.25 95 THR A C 1
ATOM 807 O O . THR A 1 95 ? -6.109 8.834 2.579 1.00 76.25 95 THR A O 1
ATOM 810 N N . ARG A 1 96 ? -7.163 9.138 0.621 1.00 74.88 96 ARG A N 1
ATOM 811 C CA . ARG A 1 96 ? -6.800 10.551 0.498 1.00 74.88 96 ARG A CA 1
ATOM 812 C C . ARG A 1 96 ? -7.867 11.396 1.200 1.00 74.88 96 ARG A C 1
ATOM 814 O O . ARG A 1 96 ? -9.030 11.278 0.830 1.00 74.88 96 ARG A O 1
ATOM 821 N N . GLU A 1 97 ? -7.464 12.202 2.183 1.00 69.31 97 GLU A N 1
ATOM 822 C CA . GLU A 1 97 ? -8.309 13.251 2.786 1.00 69.31 97 GLU A CA 1
ATOM 823 C C . GLU A 1 97 ? -8.562 14.414 1.813 1.00 69.31 97 GLU A C 1
ATOM 825 O O . GLU A 1 97 ? -7.670 14.701 0.972 1.00 69.31 97 GLU A O 1
#

Solvent-accessible surface area (backbone atoms only — not comparable to full-atom values): 6396 Å² total; per-residue (Å²): 120,46,75,37,87,86,77,76,43,75,35,88,73,88,85,84,86,82,82,91,73,83,57,64,70,40,78,48,75,56,84,44,71,51,84,50,103,89,47,82,50,74,59,69,71,69,69,93,86,54,75,51,41,26,72,89,41,55,72,52,73,47,93,92,46,100,47,42,32,43,35,44,90,94,44,76,44,81,52,58,77,79,76,44,64,49,51,55,42,41,52,29,68,44,71,64,130

Foldseek 3Di:
DDQDPVVRDDDDDDDDDDDPDDDQKDKDFDPQWDDDPPDTHGDLDFDPDAAWFDDQWGWDQDPVDRWIWTGRPVDIDTDDPVVRRGSHGGMGIDGDD